Protein AF-A0A392Q6N5-F1 (afdb_monomer_lite)

Radius of gyration: 21.2 Å; chains: 1; bounding box: 44×33×66 Å

Secondary structure (DSSP, 8-state):
-HHHHHHHTSS---HHHHHHHHHHHHHHHHHHHHHHHHHHHHHHHHHHHHHHHTT--TTSHHHHHHHHHHHHHHHHHHHHHHHHHSPPPPPP------

Structure (mmCIF, N/CA/C/O backbone):
data_AF-A0A392Q6N5-F1
#
_entry.id   AF-A0A392Q6N5-F1
#
loop_
_atom_site.group_PDB
_atom_site.id
_atom_site.type_symbol
_atom_site.label_atom_id
_atom_site.label_alt_id
_atom_site.label_comp_id
_atom_site.label_asym_id
_atom_site.label_entity_id
_atom_site.label_seq_id
_atom_site.pdbx_PDB_ins_code
_atom_site.Cartn_x
_atom_site.Cartn_y
_atom_site.Cartn_z
_atom_site.occupancy
_atom_site.B_iso_or_equiv
_atom_site.auth_seq_id
_atom_site.auth_comp_id
_atom_site.auth_asym_id
_atom_site.auth_atom_id
_atom_site.pdbx_PDB_model_num
ATOM 1 N N . TRP A 1 1 ? 6.525 7.744 -8.625 1.00 93.19 1 TRP A N 1
ATOM 2 C CA . TRP A 1 1 ? 5.793 8.290 -9.786 1.00 93.19 1 TRP A CA 1
ATOM 3 C C . TRP A 1 1 ? 6.720 9.017 -10.765 1.00 93.19 1 TRP A C 1
ATOM 5 O O . TRP A 1 1 ? 6.994 8.431 -11.800 1.00 93.19 1 TRP A O 1
ATOM 15 N N . ILE A 1 2 ? 7.296 10.188 -10.430 1.00 97.06 2 ILE A N 1
ATOM 16 C CA . ILE A 1 2 ? 8.150 10.987 -11.351 1.00 97.06 2 ILE A CA 1
ATOM 17 C C . ILE A 1 2 ? 9.291 10.164 -11.972 1.00 97.06 2 ILE A C 1
ATOM 19 O O . ILE A 1 2 ? 9.419 10.117 -13.189 1.00 97.06 2 ILE A O 1
ATOM 23 N N . PHE A 1 3 ? 10.078 9.463 -11.147 1.00 95.25 3 PHE A N 1
ATOM 24 C CA . PHE A 1 3 ? 11.166 8.602 -11.628 1.00 95.25 3 PHE A CA 1
ATOM 25 C C . PHE A 1 3 ? 10.683 7.554 -12.644 1.00 95.25 3 PHE A C 1
ATOM 27 O O . PHE A 1 3 ? 11.257 7.422 -13.718 1.00 95.25 3 PHE A O 1
ATOM 34 N N . GLY A 1 4 ? 9.591 6.847 -12.330 1.00 95.44 4 GLY A N 1
ATOM 35 C CA . GLY A 1 4 ? 9.028 5.838 -13.228 1.00 95.44 4 GLY A CA 1
ATOM 36 C C . GLY A 1 4 ? 8.547 6.436 -14.548 1.00 95.44 4 GLY A C 1
ATOM 37 O O . GLY A 1 4 ? 8.796 5.866 -15.604 1.00 95.44 4 GLY A O 1
ATOM 38 N N . PHE A 1 5 ? 7.928 7.617 -14.496 1.00 97.19 5 PHE A N 1
ATOM 39 C CA . PHE A 1 5 ? 7.487 8.337 -15.688 1.00 97.19 5 PHE A CA 1
ATOM 40 C C . PHE A 1 5 ? 8.668 8.715 -16.594 1.00 97.19 5 PHE A C 1
ATOM 42 O O . PHE A 1 5 ? 8.659 8.402 -17.781 1.00 97.19 5 PHE A O 1
ATOM 49 N N . VAL A 1 6 ? 9.717 9.322 -16.036 1.00 97.31 6 VAL A N 1
ATOM 50 C CA . VAL A 1 6 ? 10.890 9.761 -16.810 1.00 97.31 6 VAL A CA 1
ATOM 51 C C . VAL A 1 6 ? 11.654 8.577 -17.409 1.00 97.31 6 VAL A C 1
ATOM 53 O O . VAL A 1 6 ? 12.061 8.634 -18.569 1.00 97.31 6 VAL A O 1
ATOM 56 N N . VAL A 1 7 ? 11.832 7.495 -16.643 1.00 96.44 7 VAL A N 1
ATOM 57 C CA . VAL A 1 7 ? 12.648 6.340 -17.052 1.00 96.44 7 VAL A CA 1
ATOM 58 C C . VAL A 1 7 ? 11.899 5.397 -17.997 1.00 96.44 7 VAL A C 1
ATOM 60 O O . VAL A 1 7 ? 12.494 4.913 -18.960 1.00 96.44 7 VAL A O 1
ATOM 63 N N . PHE A 1 8 ? 10.611 5.132 -17.763 1.00 95.88 8 PHE A N 1
ATOM 64 C CA . PHE A 1 8 ? 9.858 4.114 -18.509 1.00 95.88 8 PHE A CA 1
ATOM 65 C C . PHE A 1 8 ? 8.850 4.672 -19.517 1.00 95.88 8 PHE A C 1
ATOM 67 O O . PHE A 1 8 ? 8.375 3.896 -20.345 1.00 95.88 8 PHE A O 1
ATOM 74 N N . PHE A 1 9 ? 8.533 5.971 -19.471 1.00 95.00 9 PHE A N 1
ATOM 75 C CA . PHE A 1 9 ? 7.531 6.584 -20.346 1.00 95.00 9 PHE A CA 1
ATOM 76 C C . PHE A 1 9 ? 8.093 7.726 -21.206 1.00 95.00 9 PHE A C 1
ATOM 78 O O . PHE A 1 9 ? 8.333 7.515 -22.391 1.00 95.00 9 PHE A O 1
ATOM 85 N N . TYR A 1 10 ? 8.320 8.919 -20.645 1.00 94.38 10 TYR A N 1
ATOM 86 C CA . TYR A 1 10 ? 8.789 10.084 -21.405 1.00 94.38 10 TYR A CA 1
ATOM 87 C C . TYR A 1 10 ? 9.696 10.990 -20.557 1.00 94.38 10 TYR A C 1
ATOM 89 O O . TYR A 1 10 ? 9.305 11.344 -19.441 1.00 94.38 10 TYR A O 1
ATOM 97 N N . PRO A 1 11 ? 10.875 11.417 -21.060 1.00 94.06 11 PRO A N 1
ATOM 98 C CA . PRO A 1 11 ? 11.442 11.182 -22.400 1.00 94.06 11 PRO A CA 1
ATOM 99 C C . PRO A 1 11 ? 11.964 9.753 -22.641 1.00 94.06 11 PRO A C 1
ATOM 101 O O . PRO A 1 11 ? 12.266 9.406 -23.778 1.00 94.06 11 PRO A O 1
ATOM 104 N N . GLY A 1 12 ? 12.030 8.925 -21.594 1.00 94.19 12 GLY A N 1
ATOM 105 C CA . GLY A 1 12 ? 12.527 7.552 -21.654 1.00 94.19 12 GLY A CA 1
ATOM 106 C C . GLY A 1 12 ? 14.018 7.464 -21.322 1.00 94.19 12 GLY A C 1
ATOM 107 O O . GLY A 1 12 ? 14.844 8.191 -21.870 1.00 94.19 12 GLY A O 1
ATOM 108 N N . GLY A 1 13 ? 14.368 6.559 -20.407 1.00 93.62 13 GLY A N 1
ATOM 109 C CA . GLY A 1 13 ? 15.757 6.237 -20.083 1.00 93.62 13 GLY A CA 1
ATOM 110 C C . GLY A 1 13 ? 16.410 5.350 -21.145 1.00 93.62 13 GLY A C 1
ATOM 111 O O . GLY A 1 13 ? 15.722 4.685 -21.925 1.00 93.62 13 GLY A O 1
ATOM 112 N N . SER A 1 14 ? 17.745 5.290 -21.141 1.00 96.19 14 SER A N 1
ATOM 113 C CA . SER A 1 14 ? 18.489 4.326 -21.961 1.00 96.19 14 SER A CA 1
ATOM 114 C C . SER A 1 14 ? 18.084 2.883 -21.631 1.00 96.19 14 SER A C 1
ATOM 116 O O . SER A 1 14 ? 17.555 2.599 -20.552 1.00 96.19 14 SER A O 1
ATOM 118 N N . SER A 1 15 ? 18.339 1.952 -22.554 1.00 95.50 15 SER A N 1
ATOM 119 C CA . SER A 1 15 ? 18.073 0.523 -22.339 1.00 95.50 15 SER A CA 1
ATOM 120 C C . SER A 1 15 ? 18.756 -0.006 -21.075 1.00 95.50 15 SER A C 1
ATOM 122 O O . SER A 1 15 ? 18.127 -0.732 -20.307 1.00 95.50 15 SER A O 1
ATOM 124 N N . GLU A 1 16 ? 19.997 0.420 -20.826 1.00 96.50 16 GLU A N 1
ATOM 125 C CA . GLU A 1 16 ? 20.755 0.053 -19.629 1.00 96.50 16 GLU A CA 1
ATOM 126 C C . GLU A 1 16 ? 20.100 0.593 -18.356 1.00 96.50 16 GLU A C 1
ATOM 128 O O . GLU A 1 16 ? 19.773 -0.177 -17.456 1.00 96.50 16 GLU A O 1
ATOM 133 N N . LEU A 1 17 ? 19.796 1.897 -18.322 1.00 95.19 17 LEU A N 1
ATOM 134 C CA . LEU A 1 17 ? 19.180 2.526 -17.155 1.00 95.19 17 LEU A CA 1
ATOM 135 C C . LEU A 1 17 ? 17.837 1.877 -16.819 1.00 95.19 17 LEU A C 1
ATOM 137 O O . LEU A 1 17 ? 17.543 1.631 -15.652 1.00 95.19 17 LEU A O 1
ATOM 141 N N . ARG A 1 18 ? 17.014 1.578 -17.831 1.00 95.88 18 ARG A N 1
ATOM 142 C CA . ARG A 1 18 ? 15.739 0.880 -17.632 1.00 95.88 18 ARG A CA 1
ATOM 143 C C . ARG A 1 18 ? 15.976 -0.503 -17.034 1.00 95.88 18 ARG A C 1
ATOM 145 O O . ARG A 1 18 ? 15.336 -0.821 -16.037 1.00 95.88 18 ARG A O 1
ATOM 152 N N . ARG A 1 19 ? 16.900 -1.290 -17.595 1.00 96.75 19 ARG A N 1
ATOM 153 C CA . ARG A 1 19 ? 17.222 -2.647 -17.126 1.00 96.75 19 ARG A CA 1
ATOM 154 C C . ARG A 1 19 ? 17.674 -2.661 -15.666 1.00 96.75 19 ARG A C 1
ATOM 156 O O . ARG A 1 19 ? 17.166 -3.464 -14.889 1.00 96.75 19 ARG A O 1
ATOM 163 N N . GLU A 1 20 ? 18.566 -1.752 -15.288 1.00 96.38 20 GLU A N 1
ATOM 164 C CA . GLU A 1 20 ? 19.055 -1.630 -13.910 1.00 96.38 20 GLU A CA 1
ATOM 165 C C . GLU A 1 20 ? 17.983 -1.087 -12.951 1.00 96.38 20 GLU A C 1
ATOM 167 O O . GLU A 1 20 ? 17.942 -1.457 -11.778 1.00 96.38 20 GLU A O 1
ATOM 172 N N . SER A 1 21 ? 17.078 -0.235 -13.444 1.00 96.69 21 SER A N 1
ATOM 173 C CA . SER A 1 21 ? 16.060 0.427 -12.618 1.00 96.69 21 SER A CA 1
ATOM 174 C C . SER A 1 21 ? 14.824 -0.423 -12.332 1.00 96.69 21 SER A C 1
ATOM 176 O O . SER A 1 21 ? 14.168 -0.181 -11.320 1.00 96.69 21 SER A O 1
ATOM 178 N N . VAL A 1 22 ? 14.465 -1.389 -13.190 1.00 95.44 22 VAL A N 1
ATOM 179 C CA . VAL A 1 22 ? 13.270 -2.241 -13.000 1.00 95.44 22 VAL A CA 1
ATOM 180 C C . VAL A 1 22 ? 13.205 -2.889 -11.608 1.00 95.44 22 VAL A C 1
ATOM 182 O O . VAL A 1 22 ? 12.188 -2.683 -10.939 1.00 95.44 22 VAL A O 1
ATOM 185 N N . PRO A 1 23 ? 14.227 -3.626 -11.120 1.00 95.88 23 PRO A N 1
ATOM 186 C CA . PRO A 1 23 ? 14.130 -4.302 -9.823 1.00 95.88 23 PRO A CA 1
ATOM 187 C C . PRO A 1 23 ? 13.914 -3.315 -8.669 1.00 95.88 23 PRO A C 1
ATOM 189 O O . PRO A 1 23 ? 13.088 -3.560 -7.789 1.00 95.88 23 PRO A O 1
ATOM 192 N N . TRP A 1 24 ? 14.581 -2.158 -8.709 1.00 96.81 24 TRP A N 1
ATOM 193 C CA . TRP A 1 24 ? 14.399 -1.101 -7.716 1.00 96.81 24 TRP A CA 1
ATOM 194 C C . TRP A 1 24 ? 13.016 -0.464 -7.796 1.00 96.81 24 TRP A C 1
ATOM 196 O O . TRP A 1 24 ? 12.381 -0.237 -6.769 1.00 96.81 24 TRP A O 1
ATOM 206 N N . HIS A 1 25 ? 12.520 -0.197 -9.004 1.00 95.94 25 HIS A N 1
ATOM 207 C CA . HIS A 1 25 ? 11.210 0.410 -9.194 1.00 95.94 25 HIS A CA 1
ATOM 208 C C . HIS A 1 25 ? 10.084 -0.476 -8.651 1.00 95.94 25 HIS A C 1
ATOM 210 O O . HIS A 1 25 ? 9.198 0.023 -7.957 1.00 95.94 25 HIS A O 1
ATOM 216 N N . VAL A 1 26 ? 10.151 -1.786 -8.916 1.00 96.25 26 VAL A N 1
ATOM 217 C CA . VAL A 1 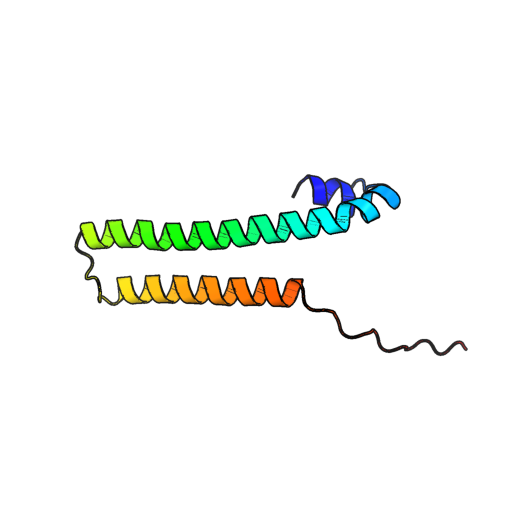26 ? 9.198 -2.773 -8.387 1.00 96.25 26 VAL A CA 1
ATOM 218 C C . VAL A 1 26 ? 9.292 -2.852 -6.863 1.00 96.25 26 VAL A C 1
ATOM 220 O O . VAL A 1 26 ? 8.265 -2.760 -6.191 1.00 96.25 26 VAL A O 1
ATOM 223 N N . LEU A 1 27 ? 10.507 -2.946 -6.307 1.00 96.25 27 LEU A N 1
ATOM 224 C CA . LEU A 1 27 ? 10.718 -2.999 -4.858 1.00 96.25 27 LEU A CA 1
ATOM 225 C C . LEU A 1 27 ? 10.134 -1.770 -4.151 1.00 96.25 27 LEU A C 1
ATOM 227 O O . LEU A 1 27 ? 9.350 -1.914 -3.215 1.00 96.25 27 LEU A O 1
ATOM 231 N N . PHE A 1 28 ? 10.475 -0.563 -4.610 1.00 97.69 28 PHE A N 1
ATOM 232 C CA . PHE A 1 28 ? 9.955 0.676 -4.029 1.00 97.69 28 PHE A CA 1
ATOM 233 C C . PHE A 1 28 ? 8.440 0.800 -4.201 1.00 97.69 28 PHE A C 1
ATOM 235 O O . PHE A 1 28 ? 7.765 1.262 -3.282 1.00 97.69 28 PHE A O 1
ATOM 242 N N . GLY A 1 29 ? 7.897 0.377 -5.345 1.00 97.31 29 GLY A N 1
ATOM 243 C CA . GLY A 1 29 ? 6.455 0.361 -5.586 1.00 97.31 29 GLY A CA 1
ATOM 244 C C . GLY A 1 29 ? 5.713 -0.508 -4.571 1.00 97.31 29 GLY A C 1
ATOM 245 O O . GLY A 1 29 ? 4.788 -0.029 -3.915 1.00 97.31 29 GLY A O 1
ATOM 246 N N . LEU A 1 30 ? 6.159 -1.754 -4.385 1.00 97.88 30 LEU A N 1
ATOM 247 C CA . LEU A 1 30 ? 5.575 -2.676 -3.407 1.00 97.88 30 LEU A CA 1
ATOM 248 C C . LEU A 1 30 ? 5.776 -2.195 -1.967 1.00 97.88 30 LEU A C 1
ATOM 250 O O . LEU A 1 30 ? 4.849 -2.265 -1.165 1.00 97.88 30 LEU A O 1
ATOM 254 N N . PHE A 1 31 ? 6.952 -1.658 -1.642 1.00 98.25 31 PHE A N 1
ATOM 255 C CA . PHE A 1 31 ? 7.236 -1.118 -0.315 1.00 98.25 31 PHE A CA 1
ATOM 256 C C . PHE A 1 31 ? 6.296 0.040 0.046 1.00 98.25 31 PHE A C 1
ATOM 258 O O . PHE A 1 31 ? 5.656 0.014 1.097 1.00 98.25 31 PHE A O 1
ATOM 265 N N . VAL A 1 32 ? 6.150 1.028 -0.843 1.00 98.38 32 VAL A N 1
ATOM 266 C CA . VAL A 1 32 ? 5.229 2.158 -0.638 1.00 98.38 32 VAL A CA 1
ATOM 267 C C . VAL A 1 32 ? 3.779 1.681 -0.571 1.00 98.38 32 VAL A C 1
ATOM 269 O O . VAL A 1 32 ? 3.007 2.196 0.235 1.00 98.38 32 VAL A O 1
ATOM 272 N N . TYR A 1 33 ? 3.405 0.679 -1.368 1.00 98.44 33 TYR A N 1
ATOM 273 C CA . TYR A 1 33 ? 2.068 0.095 -1.317 1.00 98.44 33 TYR A CA 1
ATOM 274 C C . TYR A 1 33 ? 1.769 -0.564 0.039 1.00 98.44 33 TYR A C 1
ATOM 276 O O . TYR A 1 33 ? 0.728 -0.294 0.634 1.00 98.44 33 TYR A O 1
ATOM 284 N N . ILE A 1 34 ? 2.700 -1.358 0.576 1.00 98.44 34 ILE A N 1
ATOM 285 C CA . ILE A 1 34 ? 2.569 -1.971 1.908 1.00 98.44 34 ILE A CA 1
ATOM 286 C C . ILE A 1 34 ? 2.481 -0.896 2.997 1.00 98.44 34 ILE A C 1
ATOM 288 O O . ILE A 1 34 ? 1.640 -1.001 3.891 1.00 98.44 34 ILE A O 1
ATOM 292 N N . LEU A 1 35 ? 3.291 0.164 2.908 1.00 98.62 35 LEU A N 1
ATOM 293 C CA . LEU A 1 35 ? 3.182 1.301 3.823 1.00 98.62 35 LEU A CA 1
ATOM 294 C C . LEU A 1 35 ? 1.802 1.961 3.743 1.00 98.62 35 LEU A C 1
ATOM 296 O O . LEU A 1 35 ? 1.224 2.253 4.782 1.00 98.62 35 LEU A O 1
ATOM 300 N N . ALA A 1 36 ? 1.235 2.134 2.548 1.00 98.56 36 ALA A N 1
ATOM 301 C CA . ALA A 1 36 ? -0.108 2.690 2.391 1.00 98.56 36 ALA A CA 1
ATOM 302 C C . ALA A 1 36 ? -1.189 1.804 3.040 1.00 98.56 36 ALA A C 1
ATOM 304 O O . ALA A 1 36 ? -2.087 2.327 3.701 1.00 98.56 36 ALA A O 1
ATOM 305 N N . LEU A 1 37 ? -1.082 0.474 2.923 1.00 98.56 37 LEU A N 1
ATOM 306 C CA . LEU A 1 37 ? -1.976 -0.466 3.614 1.00 98.56 37 LEU A CA 1
ATOM 307 C C . LEU A 1 37 ? -1.848 -0.355 5.141 1.00 98.56 37 LEU A C 1
ATOM 309 O O . LEU A 1 37 ? -2.859 -0.321 5.850 1.00 98.56 37 LEU A O 1
ATOM 313 N N . ALA A 1 38 ? -0.617 -0.256 5.650 1.00 98.38 38 ALA A N 1
ATOM 314 C CA . ALA A 1 38 ? -0.352 -0.075 7.075 1.00 98.38 38 ALA A CA 1
ATOM 315 C C . ALA A 1 38 ? -0.908 1.264 7.585 1.00 98.38 38 ALA A C 1
ATOM 317 O O . ALA A 1 38 ? -1.624 1.293 8.585 1.00 98.38 38 ALA A O 1
ATOM 318 N N . THR A 1 39 ? -0.659 2.362 6.867 1.00 98.62 39 THR A N 1
ATOM 319 C CA . THR A 1 39 ? -1.199 3.690 7.182 1.00 98.62 39 THR A CA 1
ATOM 320 C C . THR A 1 39 ? -2.725 3.696 7.158 1.00 98.62 39 THR A C 1
ATOM 322 O O . THR A 1 39 ? -3.333 4.232 8.079 1.00 98.62 39 THR A O 1
ATOM 325 N N . SER A 1 40 ? -3.361 3.063 6.169 1.00 98.31 40 SER A N 1
ATOM 326 C CA . SER A 1 40 ? -4.824 2.944 6.128 1.00 98.31 40 SER A CA 1
ATOM 327 C C . SER A 1 40 ? -5.363 2.169 7.332 1.00 98.31 40 SER A C 1
ATOM 329 O O . SER A 1 40 ? -6.365 2.570 7.918 1.00 98.31 40 SER A O 1
ATOM 331 N N . SER A 1 41 ? -4.692 1.083 7.724 1.00 98.06 41 SER A N 1
ATOM 332 C CA . SER A 1 41 ? -5.085 0.268 8.881 1.00 98.06 41 SER A CA 1
ATOM 333 C C . SER A 1 41 ? -4.976 1.055 10.191 1.00 98.06 41 SER A C 1
ATOM 335 O O . SER A 1 41 ? -5.893 1.022 11.010 1.00 98.06 41 SER A O 1
ATOM 337 N N . LEU A 1 42 ? -3.893 1.822 10.360 1.00 98.38 42 LEU A N 1
ATOM 338 C CA . LEU A 1 42 ? -3.727 2.737 11.492 1.00 98.38 42 LEU A CA 1
ATOM 339 C C . LEU A 1 42 ? -4.781 3.849 11.486 1.00 98.38 42 LEU A C 1
ATOM 341 O O . LEU A 1 42 ? -5.329 4.152 12.539 1.00 98.38 42 LEU A O 1
ATOM 345 N N . GLY A 1 43 ? -5.118 4.408 10.321 1.00 98.44 43 GLY A N 1
ATOM 346 C CA . GLY A 1 43 ? -6.149 5.440 10.195 1.00 98.44 43 GLY A CA 1
ATOM 347 C C . GLY A 1 43 ? -7.547 4.945 10.578 1.00 98.44 43 GLY A C 1
ATOM 348 O O . GLY A 1 43 ? -8.283 5.656 11.263 1.00 98.44 43 GLY A O 1
ATOM 349 N N . PHE A 1 44 ? -7.911 3.711 10.203 1.00 97.94 44 PHE A N 1
ATOM 350 C CA . PHE A 1 44 ? -9.158 3.093 10.671 1.00 97.94 44 PHE A CA 1
ATOM 351 C C . PHE A 1 44 ? -9.166 2.928 12.191 1.00 97.94 44 PHE A C 1
ATOM 353 O O . PHE A 1 44 ? -10.151 3.286 12.837 1.00 97.94 44 PHE A O 1
ATOM 360 N N . LEU A 1 45 ? -8.062 2.437 12.761 1.00 97.12 45 LEU A N 1
ATOM 361 C CA . LEU A 1 45 ? -7.927 2.234 14.201 1.00 97.12 45 LEU A CA 1
ATOM 362 C C . LEU A 1 45 ? -7.987 3.555 14.982 1.00 97.12 45 LEU A C 1
ATOM 364 O O . LEU A 1 45 ? -8.718 3.647 15.966 1.00 97.12 45 LEU A O 1
ATOM 368 N N . GLU A 1 46 ? -7.253 4.579 14.545 1.00 98.12 46 GLU A N 1
ATOM 369 C CA . GLU A 1 46 ? -7.236 5.908 15.164 1.00 98.12 46 GLU A CA 1
ATOM 370 C C . GLU A 1 46 ? -8.635 6.527 15.150 1.00 98.12 46 GLU A C 1
ATOM 372 O O . GLU A 1 46 ? -9.160 6.927 16.194 1.00 98.12 46 GLU A O 1
ATOM 377 N N . LYS A 1 47 ? -9.283 6.539 13.977 1.00 96.25 47 LYS A N 1
ATOM 378 C CA . LYS A 1 47 ? -10.621 7.111 13.838 1.00 96.25 47 LYS A CA 1
ATOM 379 C C . LYS A 1 47 ? -11.636 6.382 14.711 1.00 96.25 47 LYS A C 1
ATOM 381 O O . LYS A 1 47 ? -12.439 7.044 15.368 1.00 96.25 47 LYS A 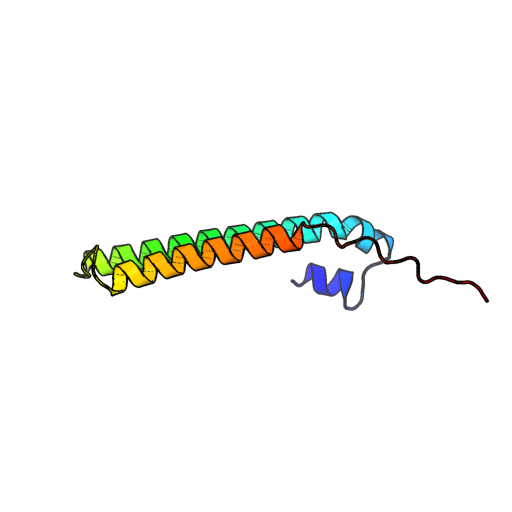O 1
ATOM 386 N N . LEU A 1 48 ? -11.597 5.050 14.735 1.00 96.88 48 LEU A N 1
ATOM 387 C CA . LEU A 1 48 ? -12.509 4.261 15.556 1.00 96.88 48 LEU A CA 1
ATOM 388 C C . LEU A 1 48 ? -12.254 4.485 17.052 1.00 96.88 48 LEU A C 1
ATOM 390 O O . LEU A 1 48 ? -13.207 4.677 17.797 1.00 96.88 48 LEU A O 1
ATOM 394 N N . THR A 1 49 ? -10.994 4.584 17.479 1.00 96.56 49 THR A N 1
ATOM 395 C CA . THR A 1 49 ? -10.630 4.879 18.877 1.00 96.56 49 THR A CA 1
ATOM 396 C C . THR A 1 49 ? -11.196 6.226 19.339 1.00 96.56 49 THR A C 1
ATOM 398 O O . THR A 1 49 ? -11.739 6.337 20.442 1.00 96.56 49 THR A O 1
ATOM 401 N N . PHE A 1 50 ? -11.122 7.261 18.495 1.00 97.62 50 PHE A N 1
ATOM 402 C CA . PHE A 1 50 ? -11.710 8.568 18.806 1.00 97.62 50 PHE A CA 1
ATOM 403 C C . PHE A 1 50 ? -13.238 8.532 18.853 1.00 97.62 50 PHE A C 1
ATOM 405 O O . PHE A 1 50 ? -13.839 9.172 19.717 1.00 97.62 50 PHE A O 1
ATOM 412 N N . LEU A 1 51 ? -13.872 7.774 17.958 1.00 96.56 51 LEU A N 1
ATOM 413 C CA . LEU A 1 51 ? -15.322 7.600 17.945 1.00 96.56 51 LEU A CA 1
ATOM 414 C C . LEU A 1 51 ? -15.818 6.827 19.173 1.00 96.56 51 LEU A C 1
ATOM 416 O O . LEU A 1 51 ? -16.783 7.252 19.805 1.00 96.56 51 LEU A O 1
ATOM 420 N N . GLU A 1 52 ? -15.136 5.750 19.563 1.00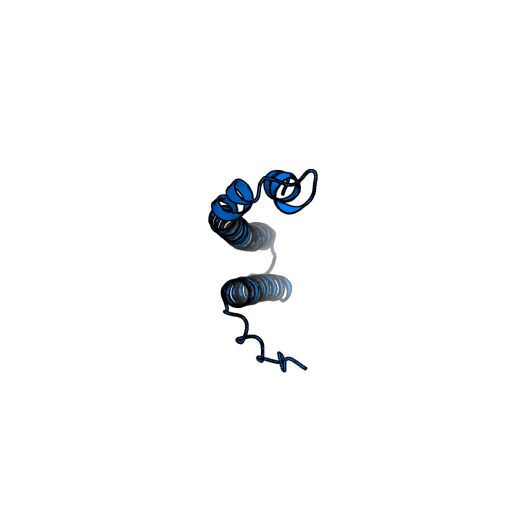 96.06 52 GLU A N 1
ATOM 421 C CA . GLU A 1 52 ? -15.447 4.989 20.781 1.00 96.06 52 GLU A CA 1
ATOM 422 C C . GLU A 1 52 ? -15.284 5.856 22.035 1.00 96.06 52 GLU A C 1
ATOM 424 O O . GLU A 1 52 ? -16.159 5.872 22.899 1.00 96.06 52 GLU A O 1
ATOM 429 N N . SER A 1 53 ? -14.223 6.670 22.090 1.00 95.81 53 SER A N 1
ATOM 430 C CA . SER A 1 53 ? -14.025 7.660 23.160 1.00 95.81 53 SER A CA 1
ATOM 431 C C . SER A 1 53 ? -15.122 8.735 23.188 1.00 95.81 53 SER A C 1
ATOM 433 O O . SER A 1 53 ? -15.373 9.332 24.231 1.00 95.81 53 SER A O 1
ATOM 435 N N . SER A 1 54 ? -15.791 8.965 22.054 1.00 95.12 54 SER A N 1
ATOM 436 C CA . SER A 1 54 ? -16.902 9.914 21.898 1.00 95.12 54 SER A CA 1
ATOM 437 C C . SER A 1 54 ? -18.286 9.266 22.0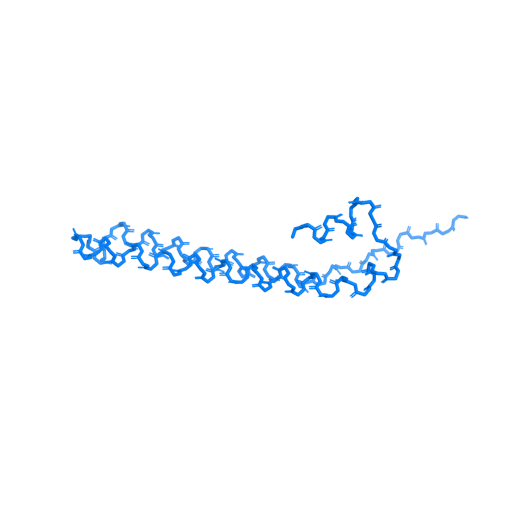59 1.00 95.12 54 SER A C 1
ATOM 439 O O . SER A 1 54 ? -19.295 9.943 21.871 1.00 95.12 54 SER A O 1
ATOM 441 N N . GLY A 1 55 ? -18.354 7.976 22.416 1.00 94.75 55 GLY A N 1
ATOM 442 C CA . GLY A 1 55 ? -19.601 7.274 22.737 1.00 94.75 55 GLY A CA 1
ATOM 443 C C . GLY A 1 55 ? -20.084 6.253 21.703 1.00 94.75 55 GLY A C 1
ATOM 444 O O . GLY A 1 55 ? -21.153 5.672 21.900 1.00 94.75 55 GLY A O 1
ATOM 445 N N . VAL A 1 56 ? -19.333 5.986 20.627 1.00 94.88 56 VAL A N 1
ATOM 446 C CA . VAL A 1 56 ? -19.642 4.851 19.740 1.00 94.88 56 VAL A CA 1
ATOM 447 C C . VAL A 1 56 ? -19.476 3.541 20.509 1.00 94.88 56 VAL A C 1
ATOM 449 O O . VAL A 1 56 ? -18.475 3.305 21.183 1.00 94.88 56 VAL A O 1
ATOM 452 N N . ALA A 1 57 ? -20.474 2.664 20.411 1.00 96.00 57 ALA A N 1
ATOM 453 C CA . ALA A 1 57 ? -20.411 1.358 21.049 1.00 96.00 57 ALA A CA 1
ATOM 454 C C . ALA A 1 57 ? -19.342 0.484 20.375 1.00 96.00 57 ALA A C 1
ATOM 456 O O . ALA A 1 57 ? -19.399 0.250 19.169 1.00 96.00 57 ALA A O 1
ATOM 457 N N . LYS A 1 58 ? -18.440 -0.088 21.178 1.00 92.25 58 LYS A N 1
ATOM 458 C CA . LYS A 1 58 ? -17.357 -0.985 20.731 1.00 92.25 58 LYS A CA 1
ATOM 459 C C . LYS A 1 58 ? -17.819 -2.174 19.876 1.00 92.25 58 LYS A C 1
ATOM 461 O O . LYS A 1 58 ? -17.098 -2.652 19.008 1.00 92.25 58 LYS A O 1
ATOM 466 N N . TYR A 1 59 ? -19.038 -2.651 20.117 1.00 94.38 59 TYR A N 1
ATOM 467 C CA . TYR A 1 59 ? -19.678 -3.724 19.345 1.00 94.38 59 TYR A CA 1
ATOM 468 C C . TYR A 1 59 ? -20.920 -3.234 18.585 1.00 94.38 59 TYR A C 1
ATOM 470 O O . TYR A 1 59 ? -21.803 -4.018 18.247 1.00 94.38 59 TYR A O 1
ATOM 478 N N . GLY A 1 60 ? -21.012 -1.924 18.349 1.00 95.69 60 GLY A N 1
ATOM 479 C CA . GLY A 1 60 ? -22.046 -1.323 17.517 1.00 95.69 60 GLY A CA 1
ATOM 480 C C . GLY A 1 60 ? -21.834 -1.641 16.038 1.00 95.69 60 GLY A C 1
ATOM 481 O O . GLY A 1 60 ? -20.738 -2.000 15.606 1.00 95.69 60 GLY A O 1
ATOM 482 N N . SER A 1 61 ? -22.889 -1.471 15.244 1.00 96.88 61 SER A N 1
ATOM 483 C CA . SER A 1 61 ? -22.847 -1.695 13.794 1.00 96.88 61 SER A CA 1
ATOM 484 C C . SER A 1 61 ? -21.761 -0.870 13.099 1.00 96.88 61 SER A C 1
ATOM 486 O O . SER A 1 61 ? -21.096 -1.381 12.204 1.00 96.88 61 SER A O 1
ATOM 488 N N . GLU A 1 62 ? -21.537 0.371 13.536 1.00 95.25 62 GLU A N 1
ATOM 489 C CA . GLU A 1 62 ? -20.499 1.253 12.995 1.00 95.25 62 GLU A CA 1
ATOM 490 C C . GLU A 1 62 ? -19.084 0.712 13.251 1.00 95.25 62 GLU A C 1
ATOM 492 O O . GLU A 1 62 ? -18.304 0.570 12.310 1.00 95.25 62 GLU A O 1
ATOM 497 N N . ALA A 1 63 ? -18.770 0.321 14.491 1.00 96.62 63 ALA A N 1
ATOM 498 C CA . ALA A 1 63 ? -17.470 -0.250 14.845 1.00 96.62 63 ALA A CA 1
ATOM 499 C C . ALA A 1 63 ? -17.193 -1.564 14.096 1.00 96.62 63 ALA A C 1
ATOM 501 O O . ALA A 1 63 ? -16.094 -1.782 13.581 1.00 96.62 63 ALA A O 1
ATOM 502 N N . LEU A 1 64 ? -18.208 -2.427 13.973 1.00 97.38 64 LEU A N 1
ATOM 503 C CA . LEU A 1 64 ? -18.104 -3.670 13.206 1.00 97.38 64 LEU A CA 1
ATOM 504 C C . LEU A 1 64 ? -17.888 -3.410 11.711 1.00 97.38 64 LEU A C 1
ATOM 506 O O . LEU A 1 64 ? -17.067 -4.088 11.095 1.00 97.38 64 LEU A O 1
ATOM 510 N N . LEU A 1 65 ? -18.576 -2.420 11.134 1.00 97.06 65 LEU A N 1
ATOM 511 C CA . LEU A 1 65 ? -18.414 -2.043 9.730 1.00 97.06 65 LEU A CA 1
ATOM 512 C C . LEU A 1 65 ? -17.004 -1.513 9.452 1.00 97.06 65 LEU A C 1
ATOM 514 O O . LEU A 1 65 ? -16.383 -1.930 8.474 1.00 97.06 65 LEU A O 1
ATOM 518 N N . VAL A 1 66 ? -16.470 -0.641 10.314 1.00 97.56 66 VAL A N 1
ATOM 519 C CA . VAL A 1 66 ? -15.103 -0.111 10.167 1.00 97.56 66 VAL A CA 1
ATOM 520 C C . VAL A 1 66 ? -14.066 -1.233 10.266 1.00 97.56 66 VAL A C 1
ATOM 522 O O . VAL A 1 66 ? -13.176 -1.316 9.418 1.00 97.56 66 VAL A O 1
ATOM 525 N N . ASN A 1 67 ? -14.212 -2.144 11.233 1.00 97.06 67 ASN A N 1
ATOM 526 C CA . ASN A 1 67 ? -13.331 -3.309 11.365 1.00 97.06 67 ASN A CA 1
ATOM 527 C C . ASN A 1 67 ? -13.409 -4.236 10.146 1.00 97.06 67 ASN A C 1
ATOM 529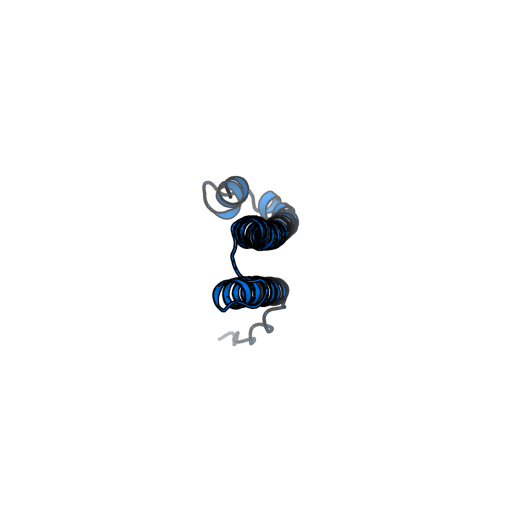 O O . ASN A 1 67 ? -12.379 -4.677 9.634 1.00 97.06 67 ASN A O 1
ATOM 533 N N . PHE A 1 68 ? -14.614 -4.503 9.638 1.00 97.81 68 PHE A N 1
ATOM 534 C CA . PHE A 1 68 ? -14.796 -5.281 8.416 1.00 97.81 68 PHE A CA 1
ATOM 535 C C . PHE A 1 68 ? -14.110 -4.614 7.218 1.00 97.81 68 PHE A C 1
ATOM 537 O O . PHE A 1 68 ? -13.384 -5.275 6.477 1.00 97.81 68 PHE A O 1
ATOM 544 N N . ASN A 1 69 ? -14.258 -3.297 7.063 1.00 97.50 69 ASN A N 1
ATOM 545 C CA . ASN A 1 69 ? -13.598 -2.547 5.999 1.00 97.50 69 ASN A CA 1
ATOM 546 C C . ASN A 1 69 ? -12.063 -2.597 6.109 1.00 97.50 69 ASN A C 1
ATOM 548 O O . ASN A 1 69 ? -11.377 -2.743 5.094 1.00 97.50 69 ASN A O 1
ATOM 552 N N . ALA A 1 70 ? -11.514 -2.537 7.326 1.00 98.06 70 ALA A N 1
ATOM 553 C CA . ALA A 1 70 ? -10.080 -2.703 7.561 1.00 98.06 70 ALA A CA 1
ATOM 554 C C . ALA A 1 70 ? -9.591 -4.096 7.123 1.00 98.06 70 ALA A C 1
ATOM 556 O O . ALA A 1 70 ? -8.598 -4.202 6.403 1.00 98.06 70 ALA A O 1
ATOM 557 N N . ILE A 1 71 ? -10.328 -5.159 7.470 1.00 98.31 71 ILE A N 1
ATOM 558 C CA . ILE A 1 71 ? -10.016 -6.535 7.050 1.00 98.31 71 ILE A CA 1
ATOM 559 C C . ILE A 1 71 ? -10.067 -6.669 5.524 1.00 98.31 71 ILE A C 1
ATOM 561 O O . ILE A 1 71 ? -9.130 -7.196 4.927 1.00 98.31 71 ILE A O 1
ATOM 565 N N . ILE A 1 72 ? -11.122 -6.163 4.876 1.00 98.44 72 ILE A N 1
ATOM 566 C CA . ILE A 1 72 ? -11.248 -6.197 3.412 1.00 98.44 72 ILE A CA 1
ATOM 567 C C . ILE A 1 72 ? -10.102 -5.436 2.741 1.00 98.44 72 ILE A C 1
ATOM 569 O O . ILE A 1 72 ? -9.542 -5.927 1.764 1.00 98.44 72 ILE A O 1
ATOM 573 N N . THR A 1 73 ? -9.699 -4.288 3.289 1.00 98.38 73 THR A N 1
ATOM 574 C CA . THR A 1 73 ? -8.558 -3.510 2.784 1.00 98.38 73 THR A CA 1
ATOM 575 C C . THR A 1 73 ? -7.259 -4.319 2.842 1.00 98.38 73 THR A C 1
ATOM 577 O O . THR A 1 73 ? -6.515 -4.358 1.862 1.00 98.38 73 THR A O 1
ATOM 580 N N . ILE A 1 74 ? -6.997 -5.015 3.954 1.00 98.44 74 ILE A N 1
ATOM 581 C CA . ILE A 1 74 ? -5.806 -5.866 4.122 1.00 98.44 74 ILE A CA 1
ATOM 582 C C . ILE A 1 74 ? -5.843 -7.070 3.173 1.00 98.44 74 ILE A C 1
ATOM 584 O O . ILE A 1 74 ? -4.833 -7.383 2.539 1.00 98.44 74 ILE A O 1
ATOM 588 N N . LEU A 1 75 ? -6.993 -7.738 3.049 1.00 98.50 75 LEU A N 1
ATOM 589 C CA . LEU A 1 75 ? -7.160 -8.884 2.152 1.00 98.50 75 LEU A CA 1
ATOM 590 C C . LEU A 1 75 ? -6.965 -8.474 0.693 1.00 98.50 75 LEU A C 1
ATOM 592 O O . LEU A 1 75 ? -6.181 -9.097 -0.019 1.00 98.50 75 LEU A O 1
ATOM 596 N N . PHE A 1 76 ? -7.616 -7.392 0.265 1.00 98.38 76 PHE A N 1
ATOM 597 C CA . PHE A 1 76 ? -7.435 -6.826 -1.068 1.00 98.38 76 PHE A CA 1
ATOM 598 C C . PHE A 1 76 ? -5.967 -6.472 -1.324 1.00 98.38 76 PHE A C 1
ATOM 600 O O . PHE A 1 76 ? -5.399 -6.891 -2.331 1.00 98.38 76 PHE A O 1
ATOM 607 N N . GLY A 1 77 ? -5.329 -5.786 -0.373 1.00 98.31 77 GLY A N 1
ATOM 608 C CA . GLY A 1 77 ? -3.910 -5.458 -0.438 1.00 98.31 77 GLY A CA 1
ATOM 609 C C . GLY A 1 77 ? -3.008 -6.680 -0.588 1.00 98.31 77 GLY A C 1
ATOM 610 O O . GLY A 1 77 ? -2.099 -6.694 -1.418 1.00 98.31 77 GLY A O 1
ATOM 611 N N . THR A 1 78 ? -3.307 -7.742 0.155 1.00 98.12 78 THR A N 1
ATOM 612 C CA . THR A 1 78 ? -2.593 -9.021 0.066 1.00 98.12 78 THR A CA 1
ATOM 613 C C . THR A 1 78 ? -2.727 -9.636 -1.326 1.00 98.12 78 THR A C 1
ATOM 615 O O . THR A 1 78 ? -1.722 -10.024 -1.920 1.00 98.12 78 THR A O 1
ATOM 618 N N . PHE A 1 79 ? -3.937 -9.676 -1.892 1.00 98.12 79 PHE A N 1
ATOM 619 C CA . PHE A 1 79 ? -4.155 -10.203 -3.243 1.00 98.12 79 PHE A CA 1
ATOM 620 C C . PHE A 1 79 ? -3.442 -9.386 -4.323 1.00 98.12 79 PHE A C 1
ATOM 622 O O . PHE A 1 79 ? -2.897 -9.974 -5.256 1.00 98.12 79 PHE A O 1
ATOM 629 N N . VAL A 1 80 ? -3.379 -8.060 -4.185 1.00 98.00 80 VAL A N 1
ATOM 630 C CA . VAL A 1 80 ? -2.602 -7.208 -5.097 1.00 98.00 80 VAL A CA 1
ATOM 631 C C . VAL A 1 80 ? -1.113 -7.551 -5.028 1.00 98.00 80 VAL A C 1
ATOM 633 O O . VAL A 1 80 ? -0.486 -7.711 -6.073 1.00 98.00 80 VAL A O 1
ATOM 636 N N . VAL A 1 81 ? -0.547 -7.727 -3.827 1.00 97.81 81 VAL A N 1
ATOM 637 C CA . VAL A 1 81 ? 0.862 -8.135 -3.669 1.00 97.81 81 VAL A CA 1
ATOM 638 C C . VAL A 1 81 ? 1.109 -9.507 -4.293 1.00 97.81 81 VAL A C 1
ATOM 640 O O . VAL A 1 81 ? 2.041 -9.647 -5.081 1.00 97.81 81 VAL A O 1
ATOM 643 N N . LEU A 1 82 ? 0.263 -10.500 -3.997 1.00 96.69 82 LEU A N 1
ATOM 644 C CA . LEU A 1 82 ? 0.375 -11.847 -4.566 1.00 96.69 82 LEU A CA 1
ATOM 645 C C . LEU A 1 82 ? 0.294 -11.825 -6.096 1.00 96.69 82 LEU A C 1
ATOM 647 O O . LEU A 1 82 ? 1.112 -12.452 -6.764 1.00 96.69 82 LEU A O 1
ATOM 651 N N . SER A 1 83 ? -0.651 -11.066 -6.651 1.00 95.38 83 SER A N 1
ATOM 652 C CA . SER A 1 83 ? -0.793 -10.905 -8.097 1.00 95.38 83 SER A CA 1
ATOM 653 C C . SER A 1 83 ? 0.434 -10.239 -8.719 1.00 95.38 83 SER A C 1
ATOM 655 O O . SER A 1 83 ? 0.879 -10.675 -9.777 1.00 95.38 83 SER A O 1
ATOM 657 N N . ALA A 1 84 ? 0.998 -9.216 -8.072 1.00 94.56 84 ALA A N 1
ATOM 658 C CA . ALA A 1 84 ? 2.146 -8.474 -8.589 1.00 94.56 84 ALA A CA 1
ATOM 659 C C . ALA A 1 84 ? 3.446 -9.297 -8.615 1.00 94.56 84 ALA A C 1
ATOM 661 O O . ALA A 1 84 ? 4.310 -9.028 -9.446 1.00 94.56 84 ALA A O 1
ATOM 662 N N . ILE A 1 85 ? 3.593 -10.280 -7.717 1.00 94.25 85 ILE A N 1
ATOM 663 C CA . ILE A 1 85 ? 4.782 -11.150 -7.652 1.00 94.25 85 ILE A CA 1
ATOM 664 C C . ILE A 1 85 ? 4.591 -12.500 -8.355 1.00 94.25 85 ILE A C 1
ATOM 666 O O . ILE A 1 85 ? 5.567 -13.224 -8.554 1.00 94.25 85 ILE A O 1
ATOM 670 N N . SER A 1 86 ? 3.354 -12.868 -8.701 1.00 92.50 86 SER A N 1
ATOM 671 C CA . SER A 1 86 ? 3.073 -14.115 -9.414 1.00 92.50 86 SER A CA 1
ATOM 672 C C . SER A 1 86 ? 3.685 -14.102 -10.817 1.00 92.50 86 SER A C 1
ATOM 674 O O . SER A 1 86 ? 3.659 -13.087 -11.513 1.00 92.50 86 SER A O 1
ATOM 676 N N . GLN A 1 87 ? 4.258 -15.231 -11.238 1.00 82.44 87 GLN A N 1
ATOM 677 C CA . GLN A 1 87 ? 4.768 -15.374 -12.599 1.00 82.44 87 GLN A CA 1
ATOM 678 C C . GLN A 1 87 ? 3.598 -15.490 -13.578 1.00 82.44 87 GLN A C 1
ATOM 680 O O . GLN A 1 87 ? 2.654 -16.244 -13.337 1.00 82.44 87 GLN A O 1
ATOM 685 N N . ALA A 1 88 ? 3.676 -14.769 -14.697 1.00 69.69 88 ALA A N 1
ATOM 686 C CA . ALA A 1 88 ? 2.777 -15.017 -15.812 1.00 69.69 88 ALA A CA 1
ATOM 687 C C . ALA A 1 88 ? 3.023 -16.439 -16.354 1.00 69.69 88 ALA A C 1
ATOM 689 O O . ALA A 1 88 ? 4.176 -16.885 -16.367 1.00 69.69 88 ALA A O 1
ATOM 690 N N . PRO A 1 89 ? 1.977 -17.152 -16.813 1.00 69.94 89 PRO A N 1
ATOM 691 C CA . PRO A 1 89 ? 2.160 -18.398 -17.545 1.00 69.94 89 PRO A CA 1
ATOM 692 C C . PRO A 1 89 ? 3.149 -18.180 -18.698 1.00 69.94 89 PRO A C 1
ATOM 694 O O . PRO A 1 89 ? 3.110 -17.109 -19.316 1.00 69.94 89 PRO A O 1
ATOM 697 N N . PRO A 1 90 ? 4.030 -19.152 -19.000 1.00 63.31 90 PRO A N 1
ATOM 698 C CA . PRO A 1 90 ? 4.877 -19.058 -20.181 1.00 63.31 90 PRO A CA 1
ATOM 699 C C . PRO A 1 90 ? 3.986 -18.800 -21.399 1.00 63.31 90 PRO A C 1
ATOM 701 O O . PRO A 1 90 ? 2.947 -19.446 -21.556 1.00 63.31 90 PRO A O 1
ATOM 704 N N . ALA A 1 91 ? 4.357 -17.811 -22.216 1.00 66.31 91 ALA A N 1
ATOM 705 C CA . ALA A 1 91 ? 3.664 -17.551 -23.469 1.00 66.31 91 ALA A CA 1
ATOM 706 C C . ALA A 1 91 ? 3.644 -18.856 -24.276 1.00 66.31 91 ALA A C 1
ATOM 708 O O . ALA A 1 91 ? 4.678 -19.511 -24.392 1.00 66.31 91 ALA A O 1
ATOM 709 N N . ALA 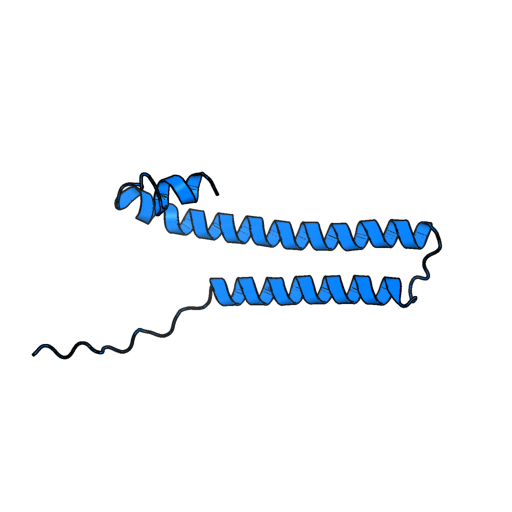A 1 92 ? 2.473 -19.263 -24.772 1.00 66.69 92 ALA A N 1
ATOM 710 C CA . ALA A 1 92 ? 2.403 -20.380 -25.702 1.00 66.69 92 ALA A CA 1
ATOM 711 C C . ALA A 1 92 ? 3.283 -20.036 -26.912 1.00 66.69 92 ALA A C 1
ATOM 713 O O . ALA A 1 92 ? 3.153 -18.942 -27.467 1.00 66.69 92 ALA A O 1
ATOM 714 N N . ASP A 1 93 ? 4.199 -20.938 -27.267 1.00 63.50 93 ASP A N 1
ATOM 715 C CA . ASP A 1 93 ? 5.072 -20.823 -28.436 1.00 63.50 93 ASP A CA 1
ATOM 716 C C . ASP A 1 93 ? 4.235 -20.901 -29.731 1.00 63.50 93 ASP A C 1
ATOM 718 O O . ASP A 1 93 ? 4.276 -21.888 -30.458 1.00 63.50 93 ASP A O 1
ATOM 722 N N . ASP A 1 94 ? 3.469 -19.856 -30.051 1.00 60.38 94 ASP A N 1
ATOM 723 C CA . ASP A 1 94 ? 2.731 -19.715 -31.318 1.00 60.38 94 ASP A CA 1
ATOM 724 C C . ASP A 1 94 ? 3.634 -19.148 -32.437 1.00 60.38 94 ASP A C 1
ATOM 726 O O . ASP A 1 94 ? 3.206 -18.366 -33.288 1.00 60.38 94 ASP A O 1
ATOM 730 N N . TYR A 1 95 ? 4.913 -19.540 -32.461 1.00 62.16 95 TYR A N 1
ATOM 731 C CA . TYR A 1 95 ? 5.810 -19.250 -33.582 1.00 62.16 95 TYR A CA 1
ATOM 732 C C . TYR A 1 95 ? 5.981 -20.493 -34.458 1.00 62.16 95 TYR A C 1
ATOM 734 O O . TYR A 1 95 ? 6.898 -21.292 -34.273 1.00 62.16 95 TYR A O 1
ATOM 742 N N . ALA A 1 96 ? 5.098 -20.636 -35.446 1.00 57.47 96 ALA A N 1
ATOM 743 C CA . ALA A 1 96 ? 5.355 -21.463 -36.618 1.00 57.47 96 ALA A CA 1
ATOM 744 C C . ALA A 1 96 ? 6.019 -20.578 -37.693 1.00 57.47 96 ALA A C 1
ATOM 746 O O . ALA A 1 96 ? 5.334 -19.723 -38.262 1.00 57.47 96 ALA A O 1
ATOM 747 N N . PRO A 1 97 ? 7.329 -20.721 -37.972 1.00 64.75 97 PRO A N 1
ATOM 748 C CA . PRO A 1 97 ? 7.924 -20.066 -39.127 1.00 64.75 97 PRO A CA 1
ATOM 749 C C . PRO A 1 97 ? 7.346 -20.699 -40.399 1.00 64.75 97 PRO A C 1
ATOM 751 O O . PRO A 1 97 ? 7.473 -21.908 -40.603 1.00 64.75 97 PRO A O 1
ATOM 754 N N . ILE A 1 98 ? 6.682 -19.877 -41.215 1.00 60.16 98 ILE A N 1
ATOM 755 C CA . ILE A 1 98 ? 6.368 -20.178 -42.621 1.00 60.16 98 ILE A CA 1
ATOM 756 C C . ILE A 1 98 ? 7.595 -19.965 -43.503 1.00 60.16 98 ILE A C 1
ATOM 758 O O . ILE A 1 98 ? 8.357 -19.007 -43.230 1.00 60.16 98 ILE A O 1
#

Sequence (98 aa):
WIFGFVVFFYPGGSSELRRESVPWHVLFGLFVYILALATSSLGFLEKLTFLESSGVAKYGSEALLVNFNAIITILFGTFVVLSAISQAPPAADDYAPI

Foldseek 3Di:
DVVCCVDPNPPHNDPVCNVVCVVVVLVVVLVVLVVVLVVLLVVLVVVVVVVVVVPPDCPDPVVVVSVVVNVVSVVVSVVVVCVSPDDDDPDPPPDDDD

Organism: NCBI:txid97028

InterPro domains:
  IPR006593 Cytochrome b561/ferric reductase, transmembrane domain [PF03188] (1-50)
  IPR006593 Cytochrome b561/ferric reductase, transmembrane domain [PS50939] (1-85)
  IPR043205 Cytochrome b561/Cytochrome b reductase 1-like [PTHR10106] (1-87)

pLDDT: mean 92.87, std 10.53, range [57.47, 98.62]